Protein AF-A0A1D2VD29-F1 (afdb_monomer)

Structure (mmCIF, N/CA/C/O backbone):
data_AF-A0A1D2VD29-F1
#
_entry.id   AF-A0A1D2VD29-F1
#
loop_
_atom_site.group_PDB
_atom_site.id
_atom_site.type_symbol
_atom_site.label_atom_id
_atom_site.label_alt_id
_atom_site.label_comp_id
_atom_site.label_asym_id
_atom_site.label_entity_id
_atom_site.label_seq_id
_atom_site.pdbx_PDB_ins_code
_atom_site.Cartn_x
_atom_site.Cartn_y
_atom_site.Cartn_z
_atom_site.occupancy
_atom_site.B_iso_or_equiv
_atom_site.auth_seq_id
_atom_site.auth_comp_id
_atom_site.auth_asym_id
_atom_site.auth_atom_id
_atom_site.pdbx_PDB_model_num
ATOM 1 N N . ASN A 1 1 ? 7.924 0.563 17.068 1.00 52.16 1 ASN A N 1
ATOM 2 C CA . ASN A 1 1 ? 7.234 -0.722 17.325 1.00 52.16 1 ASN A CA 1
ATOM 3 C C . ASN A 1 1 ? 8.247 -1.782 17.715 1.00 52.16 1 ASN A C 1
ATOM 5 O O . ASN A 1 1 ? 8.873 -2.359 16.835 1.00 52.16 1 ASN A O 1
ATOM 9 N N . ARG A 1 2 ? 8.459 -1.994 19.020 1.00 64.50 2 ARG A N 1
ATOM 10 C CA . ARG A 1 2 ? 9.306 -3.093 19.507 1.00 64.50 2 ARG A CA 1
ATOM 11 C C . ARG A 1 2 ? 8.544 -4.405 19.312 1.00 64.50 2 ARG A C 1
ATOM 13 O O . ARG A 1 2 ? 7.385 -4.492 19.708 1.00 64.50 2 ARG A O 1
ATOM 20 N N . ARG A 1 3 ? 9.164 -5.383 18.648 1.00 64.69 3 ARG A N 1
ATOM 21 C CA . ARG A 1 3 ? 8.600 -6.733 18.530 1.00 64.69 3 ARG A CA 1
ATOM 22 C C . ARG A 1 3 ? 8.696 -7.411 19.905 1.00 64.69 3 ARG A C 1
ATOM 24 O O . ARG A 1 3 ? 9.732 -7.247 20.549 1.00 64.69 3 ARG A O 1
ATOM 31 N N . PRO A 1 4 ? 7.652 -8.117 20.371 1.00 67.50 4 PRO A N 1
ATOM 32 C CA . PRO A 1 4 ? 7.729 -8.855 21.627 1.00 67.50 4 PRO A CA 1
ATOM 33 C C . PRO A 1 4 ? 8.839 -9.906 21.528 1.00 67.50 4 PRO A C 1
ATOM 35 O O . PRO A 1 4 ? 8.923 -10.627 20.532 1.00 67.50 4 PRO A O 1
ATOM 38 N N . HIS A 1 5 ? 9.708 -9.951 22.537 1.00 75.19 5 HIS A N 1
ATOM 39 C CA . HIS A 1 5 ? 10.898 -10.805 22.537 1.00 75.19 5 HIS A CA 1
ATOM 40 C C . HIS A 1 5 ? 10.553 -12.263 22.880 1.00 75.19 5 HIS A C 1
ATOM 42 O O . HIS A 1 5 ? 11.232 -13.183 22.436 1.00 75.19 5 HIS A O 1
ATOM 48 N N . ASN A 1 6 ? 9.448 -12.477 23.606 1.00 87.38 6 ASN A N 1
ATOM 49 C CA . ASN A 1 6 ? 8.980 -13.787 24.049 1.00 87.38 6 ASN A CA 1
ATOM 50 C C . ASN A 1 6 ? 7.585 -14.122 23.476 1.00 87.38 6 ASN A C 1
ATOM 52 O O . ASN A 1 6 ? 6.692 -13.272 23.396 1.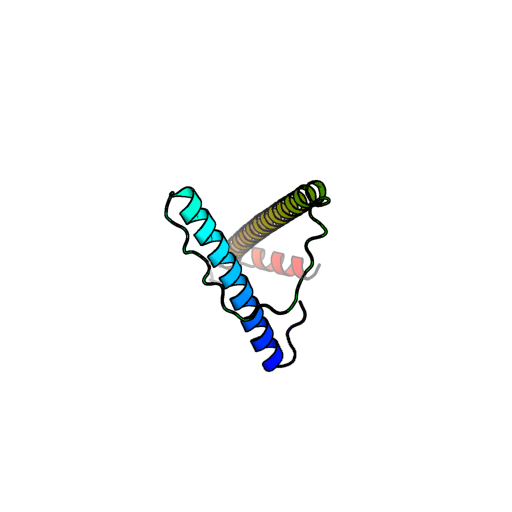00 87.38 6 ASN A O 1
ATOM 56 N N . ARG A 1 7 ? 7.369 -15.398 23.121 1.00 88.56 7 ARG A N 1
ATOM 57 C CA . ARG A 1 7 ? 6.092 -15.944 22.626 1.00 88.56 7 ARG A CA 1
ATOM 58 C C . ARG A 1 7 ? 4.937 -15.706 23.603 1.00 88.56 7 ARG A C 1
ATOM 60 O O . ARG A 1 7 ? 3.813 -15.468 23.159 1.00 88.56 7 ARG A O 1
ATOM 67 N N . TYR A 1 8 ? 5.199 -15.754 24.910 1.00 92.12 8 TYR A N 1
ATOM 68 C CA . TYR A 1 8 ? 4.186 -15.473 25.931 1.00 92.12 8 TYR A CA 1
ATOM 69 C C . TYR A 1 8 ? 3.681 -14.027 25.853 1.00 92.12 8 TYR A C 1
ATOM 71 O O . TYR A 1 8 ? 2.474 -13.788 25.836 1.00 92.12 8 TYR A O 1
ATOM 79 N N . GLU A 1 9 ? 4.589 -13.060 25.715 1.00 90.00 9 GLU A N 1
ATOM 80 C CA . GLU A 1 9 ? 4.226 -11.647 25.584 1.00 90.00 9 GLU A CA 1
ATOM 81 C C . GLU A 1 9 ? 3.459 -11.374 24.292 1.00 90.00 9 GLU A C 1
ATOM 83 O O . GLU A 1 9 ? 2.465 -10.650 24.314 1.00 90.00 9 GLU A O 1
ATOM 88 N N . ALA A 1 10 ? 3.865 -12.001 23.183 1.00 90.94 10 ALA A N 1
ATOM 89 C CA . ALA A 1 10 ? 3.154 -11.894 21.913 1.00 90.94 10 ALA A CA 1
ATOM 90 C C . ALA A 1 10 ? 1.704 -12.395 22.033 1.00 90.94 10 ALA A C 1
ATOM 92 O O . ALA A 1 10 ? 0.770 -11.698 21.630 1.00 90.94 10 ALA A O 1
ATOM 93 N N . LYS A 1 11 ? 1.498 -13.566 22.655 1.00 94.81 11 LYS A N 1
ATOM 94 C CA . LYS A 1 11 ? 0.156 -14.111 22.917 1.00 94.81 11 LYS A CA 1
ATOM 95 C C . LYS A 1 11 ? -0.643 -13.221 23.866 1.00 94.81 11 LYS A C 1
ATOM 97 O O . LYS A 1 11 ? -1.808 -12.947 23.603 1.00 94.81 11 LYS A O 1
ATOM 102 N N . ARG A 1 12 ? -0.027 -12.713 24.936 1.00 94.25 12 ARG A N 1
ATOM 103 C CA . ARG A 1 12 ? -0.675 -11.785 25.873 1.00 94.25 12 ARG A CA 1
ATOM 104 C C . ARG A 1 12 ? -1.150 -10.512 25.167 1.00 94.25 12 ARG A C 1
ATOM 106 O O . ARG A 1 12 ? -2.287 -10.097 25.379 1.00 94.25 12 ARG A O 1
ATOM 113 N N . GLN A 1 13 ? -0.323 -9.928 24.299 1.00 92.31 13 GLN A N 1
ATOM 114 C CA . GLN A 1 13 ? -0.690 -8.755 23.498 1.00 92.31 13 GLN A CA 1
ATOM 115 C C . GLN A 1 13 ? -1.836 -9.063 22.526 1.00 92.31 13 GLN A C 1
ATOM 117 O O . GLN A 1 13 ? -2.752 -8.254 22.397 1.00 92.31 13 GLN A O 1
ATOM 122 N N . GLN A 1 14 ? -1.830 -10.238 21.888 1.00 92.31 14 GLN A N 1
ATOM 123 C CA . GLN A 1 14 ? -2.932 -10.690 21.029 1.00 92.31 14 GLN A CA 1
ATOM 124 C C . GLN A 1 14 ? -4.238 -10.884 21.809 1.00 92.31 14 GLN A C 1
ATOM 126 O O . GLN A 1 14 ? -5.304 -10.475 21.357 1.00 92.31 14 GLN A O 1
ATOM 131 N N . ILE A 1 15 ? -4.172 -11.459 23.010 1.00 94.88 15 ILE A N 1
ATOM 132 C CA . ILE A 1 15 ? -5.347 -11.616 23.872 1.00 94.88 15 ILE A CA 1
ATOM 133 C C . ILE A 1 15 ? -5.896 -10.235 24.240 1.00 94.88 15 ILE A C 1
ATOM 135 O O . ILE A 1 15 ? -7.077 -9.967 24.031 1.00 94.88 15 ILE A O 1
ATOM 139 N N . GLN A 1 16 ? -5.046 -9.316 24.697 1.00 94.62 16 GLN A N 1
ATOM 140 C CA . GLN A 1 16 ? -5.462 -7.952 25.035 1.00 94.62 16 GLN A CA 1
ATOM 141 C C . GLN A 1 16 ? -6.052 -7.197 23.832 1.00 94.62 16 GLN A C 1
ATOM 143 O O . GLN A 1 16 ? -7.078 -6.522 23.969 1.00 94.62 16 GLN A O 1
ATOM 148 N N . SER A 1 17 ? -5.456 -7.325 22.643 1.00 92.81 17 SER A N 1
ATOM 149 C CA . SER A 1 17 ? -5.966 -6.690 21.423 1.00 92.81 17 SER A CA 1
ATOM 150 C C . SER A 1 17 ? -7.306 -7.288 20.980 1.00 92.81 17 SER A C 1
ATOM 152 O O . SER A 1 17 ? -8.219 -6.552 20.597 1.00 92.81 17 SER A O 1
ATOM 154 N N . SER A 1 18 ? -7.486 -8.605 21.112 1.00 95.94 18 SER A N 1
ATOM 155 C CA . SER A 1 18 ? -8.755 -9.271 20.800 1.00 95.94 18 SER A CA 1
ATOM 156 C C . SER A 1 18 ? -9.869 -8.858 21.772 1.00 95.94 18 SER A C 1
ATOM 158 O O . SER A 1 18 ? -10.974 -8.527 21.339 1.00 95.94 18 SER A O 1
ATOM 160 N N . LEU A 1 19 ? -9.572 -8.769 23.075 1.00 95.31 19 LEU A N 1
ATOM 161 C CA . LEU A 1 19 ? -10.525 -8.351 24.106 1.00 95.31 19 LEU A CA 1
ATOM 162 C C . LEU A 1 19 ? -10.959 -6.894 23.928 1.00 95.31 19 LEU A C 1
ATOM 164 O O . LEU A 1 19 ? -12.149 -6.583 24.012 1.00 95.31 19 LEU A O 1
ATOM 168 N N . THR A 1 20 ? -10.015 -6.000 23.634 1.00 95.50 20 THR A N 1
ATOM 169 C CA . THR A 1 20 ? -10.318 -4.585 23.367 1.00 95.50 20 THR A CA 1
ATOM 170 C C . THR A 1 20 ? -11.145 -4.418 22.092 1.00 95.50 20 THR A C 1
ATOM 172 O O . THR A 1 20 ? -12.137 -3.683 22.101 1.00 95.50 20 THR A O 1
ATOM 175 N N . THR A 1 21 ? -10.815 -5.154 21.025 1.00 95.00 21 THR A N 1
ATOM 176 C CA . THR A 1 21 ? -11.608 -5.192 19.784 1.00 95.00 21 THR A CA 1
ATOM 177 C C . THR A 1 21 ? -13.033 -5.675 20.050 1.00 95.00 21 THR A C 1
ATOM 179 O O . THR A 1 21 ? -13.992 -4.999 19.678 1.00 95.00 21 THR A O 1
ATOM 182 N N . LYS A 1 22 ? -13.190 -6.789 20.775 1.00 95.12 22 LYS A N 1
ATOM 183 C CA . LYS A 1 22 ? -14.495 -7.351 21.149 1.00 95.12 22 LYS A CA 1
ATOM 184 C C . LYS A 1 22 ? -15.332 -6.361 21.962 1.00 95.12 22 LYS A C 1
ATOM 186 O O . LYS A 1 22 ? -16.513 -6.175 21.678 1.00 95.12 22 LYS A O 1
ATOM 191 N N . ALA A 1 23 ? -14.729 -5.679 22.937 1.00 94.62 23 ALA A N 1
ATOM 192 C CA . ALA A 1 23 ? -15.413 -4.664 23.738 1.00 94.62 23 ALA A CA 1
ATOM 193 C C . ALA A 1 23 ? -15.869 -3.462 22.890 1.00 94.62 23 ALA A C 1
ATOM 195 O O . ALA A 1 23 ? -16.980 -2.954 23.070 1.00 94.62 23 ALA A O 1
ATOM 196 N N . ARG A 1 24 ? -15.039 -3.026 21.934 1.00 93.19 24 ARG A N 1
ATOM 197 C CA . ARG A 1 24 ? -15.381 -1.945 21.001 1.00 93.19 24 ARG A CA 1
ATOM 198 C C . ARG A 1 24 ? -16.545 -2.331 20.091 1.00 93.19 24 ARG A C 1
ATOM 200 O O . ARG A 1 24 ? -17.481 -1.541 19.976 1.00 93.19 24 ARG A O 1
ATOM 207 N N . LEU A 1 25 ? -16.511 -3.531 19.509 1.00 94.88 25 LEU A N 1
ATOM 208 C CA . LEU A 1 25 ? -17.594 -4.058 18.674 1.00 94.88 25 LEU A CA 1
ATOM 209 C C . LEU A 1 25 ? -18.898 -4.169 19.463 1.00 94.88 25 LEU A C 1
ATOM 211 O O . LEU A 1 25 ? -19.923 -3.668 19.016 1.00 94.88 25 LEU A O 1
ATOM 215 N N . LYS A 1 26 ? -18.847 -4.706 20.688 1.00 90.75 26 LYS A N 1
ATOM 216 C CA . LYS A 1 26 ? -20.013 -4.782 21.581 1.00 90.75 26 LYS A CA 1
ATOM 217 C C . LYS A 1 26 ? -20.640 -3.404 21.822 1.00 90.75 26 LYS A C 1
ATOM 219 O O . LYS A 1 26 ? -21.855 -3.256 21.762 1.00 90.75 26 LYS A O 1
ATOM 224 N N . LYS A 1 27 ? -19.818 -2.373 22.049 1.00 91.06 27 LYS A N 1
ATOM 225 C CA . LYS A 1 27 ? -20.297 -0.992 22.219 1.00 91.06 27 LYS A CA 1
ATOM 226 C C . LYS A 1 27 ? -20.918 -0.424 20.941 1.00 91.06 27 LYS A C 1
ATOM 228 O O . LYS A 1 27 ? -21.891 0.314 21.029 1.00 91.06 27 LYS A O 1
ATOM 233 N N . GLN A 1 28 ? -20.337 -0.704 19.776 1.00 91.94 28 GLN A N 1
ATOM 234 C CA . GLN A 1 28 ? -20.893 -0.262 18.493 1.00 91.94 28 GLN A CA 1
ATOM 235 C C . GLN A 1 28 ? -22.228 -0.945 18.202 1.00 91.94 28 GLN A C 1
ATOM 237 O O . GLN A 1 28 ? -23.171 -0.262 17.825 1.00 91.94 28 GLN A O 1
ATOM 242 N N . TYR A 1 29 ? -22.318 -2.248 18.460 1.00 92.00 29 TYR A N 1
ATOM 243 C CA . TYR A 1 29 ? -23.537 -3.031 18.306 1.00 92.00 29 TYR A CA 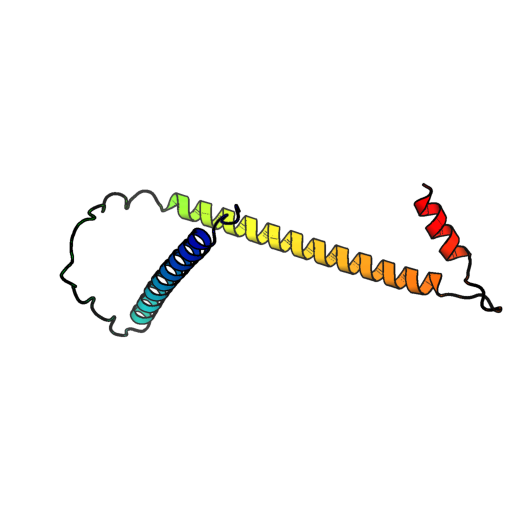1
ATOM 244 C C . TYR A 1 29 ? -24.686 -2.483 19.161 1.00 92.00 29 TYR A C 1
ATOM 246 O O . TYR A 1 29 ? -25.757 -2.208 18.638 1.00 92.00 29 TYR A O 1
ATOM 254 N N . PHE A 1 30 ? -24.448 -2.205 20.447 1.00 90.56 30 PHE A N 1
ATOM 255 C CA . PHE A 1 30 ? -25.489 -1.625 21.304 1.00 90.56 30 PHE A CA 1
ATOM 256 C C . PHE A 1 30 ? -25.958 -0.242 20.845 1.00 90.56 30 PHE A C 1
ATOM 258 O O . PHE A 1 30 ? -27.147 0.038 20.898 1.00 90.56 30 PHE A O 1
ATOM 265 N N . LYS A 1 31 ? -25.062 0.593 20.309 1.00 89.38 31 LYS A N 1
ATOM 266 C CA . LYS A 1 31 ? -25.461 1.876 19.711 1.00 89.38 31 LYS A CA 1
ATOM 267 C C . LYS A 1 31 ? -26.320 1.717 18.459 1.00 89.38 31 LYS A C 1
ATOM 269 O O . LYS A 1 31 ? -27.102 2.611 18.165 1.00 89.38 31 LYS A O 1
ATOM 274 N N . LEU A 1 32 ? -26.107 0.659 17.675 1.00 87.56 32 LEU A N 1
ATOM 275 C CA . LEU A 1 32 ? -26.941 0.372 16.507 1.00 87.56 32 LEU A CA 1
ATOM 276 C C . LEU A 1 32 ? -28.326 -0.101 16.948 1.00 87.56 32 LEU A C 1
ATOM 278 O O . LEU A 1 32 ? -29.306 0.460 16.482 1.00 87.56 32 LEU A O 1
ATOM 282 N N . LEU A 1 33 ? -28.401 -1.003 17.932 1.00 88.75 33 LEU A N 1
ATOM 283 C CA . LEU A 1 33 ? -29.677 -1.428 18.518 1.00 88.75 33 LEU A CA 1
ATOM 284 C C . LEU A 1 33 ? -30.491 -0.249 19.074 1.00 88.75 33 LEU A C 1
ATOM 286 O O . LEU A 1 33 ? -31.680 -0.151 18.795 1.00 88.75 33 LEU A O 1
ATOM 290 N N . GLU A 1 34 ? -29.847 0.677 19.797 1.00 83.50 34 GLU A N 1
ATOM 291 C CA . GLU A 1 34 ? -30.492 1.906 20.292 1.00 83.50 34 GLU A CA 1
ATOM 292 C C . GLU A 1 34 ? -31.049 2.772 19.150 1.00 83.50 34 GLU A C 1
ATOM 294 O O . GLU A 1 34 ? -32.123 3.351 19.285 1.00 83.50 34 GLU A O 1
ATOM 299 N N . LYS A 1 35 ? -30.335 2.861 18.019 1.00 87.75 35 LYS A N 1
ATOM 300 C CA . LYS A 1 35 ? -30.779 3.623 16.840 1.00 87.75 35 LYS A CA 1
ATOM 301 C C . LYS A 1 35 ? -31.927 2.952 16.093 1.00 87.75 35 LYS A C 1
ATOM 303 O O . LYS A 1 35 ? -32.770 3.650 15.547 1.00 87.75 35 LYS A O 1
ATOM 308 N N . GLU A 1 36 ? -31.936 1.627 16.053 1.00 89.19 36 GLU A N 1
ATOM 309 C CA . GLU A 1 36 ? -32.973 0.818 15.404 1.00 89.19 36 GLU A CA 1
ATOM 310 C C . GLU A 1 36 ? -34.223 0.658 16.289 1.00 89.19 36 GLU A C 1
ATOM 312 O O . GLU A 1 36 ? -35.195 0.033 15.876 1.00 89.19 36 GLU A O 1
ATOM 317 N N . GLY A 1 37 ? -34.218 1.223 17.505 1.00 80.62 37 GLY A N 1
ATOM 318 C CA . GLY A 1 37 ? -35.333 1.135 18.452 1.00 80.62 37 GLY A CA 1
ATOM 319 C C . GLY A 1 37 ? -35.510 -0.258 19.065 1.00 80.62 37 GLY A C 1
ATOM 320 O O . GLY A 1 37 ? -36.534 -0.538 19.685 1.00 80.62 37 GLY A O 1
ATOM 321 N N . LEU A 1 38 ? -34.523 -1.141 18.904 1.00 78.12 38 LEU A N 1
ATOM 322 C CA . LEU A 1 38 ? -34.557 -2.507 19.411 1.00 78.12 38 LEU A CA 1
ATOM 323 C C . LEU A 1 38 ? -34.112 -2.552 20.878 1.00 78.12 38 LEU A C 1
ATOM 325 O O . LEU A 1 38 ? -33.207 -1.833 21.309 1.00 78.12 38 LEU A O 1
ATOM 329 N N . LYS A 1 39 ? -34.737 -3.435 21.667 1.00 75.56 39 LYS A N 1
ATOM 330 C CA . LYS A 1 39 ? -34.461 -3.558 23.105 1.00 75.56 39 LYS A CA 1
ATOM 331 C C . LYS A 1 39 ? -33.009 -3.995 23.343 1.00 75.56 39 LYS A C 1
ATOM 333 O O . LYS A 1 39 ? -32.610 -5.098 22.972 1.00 75.56 39 LYS A O 1
ATOM 338 N N . VAL A 1 40 ? -32.222 -3.145 24.006 1.00 76.00 40 VAL A N 1
ATOM 339 C CA . VAL A 1 40 ? -30.855 -3.482 24.430 1.00 76.00 40 VAL A CA 1
ATOM 340 C C . VAL A 1 40 ? -30.921 -4.554 25.527 1.00 76.00 40 VAL A C 1
ATOM 342 O O . VAL A 1 40 ? -31.648 -4.364 26.504 1.00 76.00 40 VAL A O 1
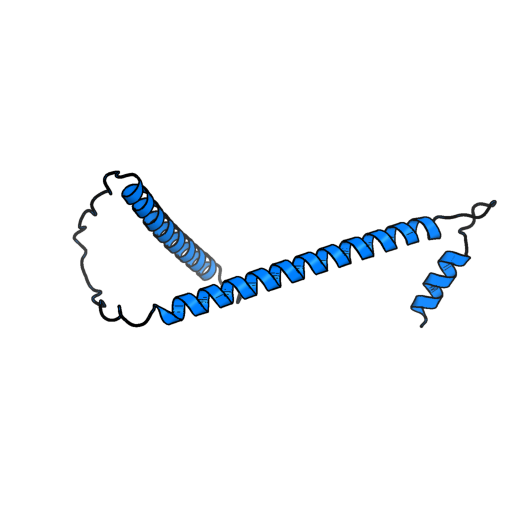ATOM 345 N N . PRO A 1 41 ? -30.163 -5.662 25.420 1.00 73.31 41 PRO A N 1
ATOM 346 C CA . PRO A 1 41 ? -30.117 -6.676 26.468 1.00 73.31 41 PRO A CA 1
ATOM 347 C C . PRO A 1 41 ? -29.663 -6.070 27.801 1.00 73.31 41 PRO A C 1
ATOM 349 O O . PRO A 1 41 ? -28.568 -5.504 27.898 1.00 73.31 41 PRO A O 1
ATOM 352 N N . GLU A 1 42 ? -30.498 -6.196 28.831 1.00 71.88 42 GLU A N 1
ATOM 353 C CA . GLU A 1 42 ? -30.183 -5.713 30.173 1.00 71.88 42 GLU A CA 1
ATOM 354 C C . GLU A 1 42 ? -28.960 -6.450 30.729 1.00 71.88 42 GLU A C 1
ATOM 356 O O . GLU A 1 42 ? -28.806 -7.670 30.603 1.00 71.88 42 GLU A O 1
ATOM 361 N N . ARG A 1 43 ? -28.040 -5.692 31.333 1.00 70.69 43 ARG A N 1
ATOM 362 C CA . ARG A 1 43 ? -26.865 -6.273 31.983 1.00 70.69 43 ARG A CA 1
ATOM 363 C C . ARG A 1 43 ? -27.340 -7.072 33.193 1.00 70.69 43 ARG A C 1
ATOM 365 O O . ARG A 1 43 ? -27.779 -6.474 34.172 1.00 70.69 43 ARG A O 1
ATOM 372 N N . LYS A 1 44 ? -27.191 -8.398 33.151 1.00 68.38 44 LYS A N 1
ATOM 373 C CA . LYS A 1 44 ? -27.275 -9.224 34.358 1.00 68.38 44 LYS A CA 1
ATOM 374 C C . LYS A 1 44 ? -26.219 -8.704 35.337 1.00 68.38 44 LYS A C 1
ATOM 376 O O . LYS A 1 44 ? -25.043 -8.589 34.984 1.00 68.38 44 LYS A O 1
ATOM 381 N N . LYS A 1 45 ? -26.663 -8.252 36.510 1.00 57.50 45 LYS A N 1
ATOM 382 C CA . LYS A 1 45 ? -25.781 -7.793 37.585 1.00 57.50 45 LYS A CA 1
ATOM 383 C C . LYS A 1 45 ? -25.141 -9.034 38.198 1.00 57.50 45 LYS A C 1
ATOM 385 O O . LYS A 1 45 ? -25.669 -9.590 39.152 1.00 57.50 45 LYS A O 1
ATOM 390 N N . ASP A 1 46 ? -24.043 -9.494 37.615 1.00 54.19 46 ASP A N 1
ATOM 391 C CA . ASP A 1 46 ? -23.264 -10.565 38.224 1.00 54.19 46 ASP A CA 1
ATOM 392 C C . ASP A 1 46 ? -22.617 -10.032 39.515 1.00 54.19 46 ASP A C 1
ATOM 394 O O . ASP A 1 46 ? -22.047 -8.940 39.546 1.00 54.19 46 ASP A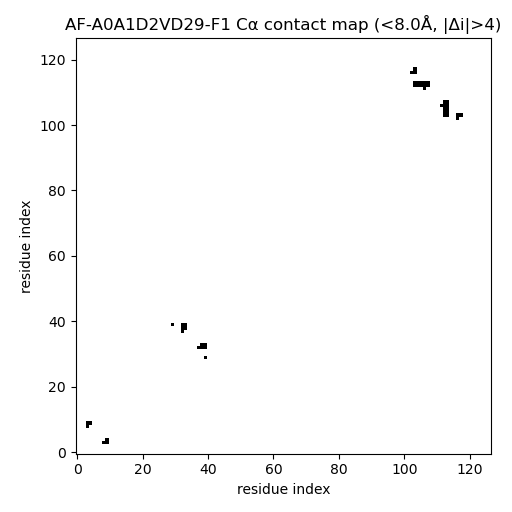 O 1
ATOM 398 N N . VAL A 1 47 ? -22.748 -10.809 40.589 1.00 52.97 47 VAL A N 1
ATOM 399 C CA . VAL A 1 47 ? -22.535 -10.464 42.011 1.00 52.97 47 VAL A CA 1
ATOM 400 C C . VAL A 1 47 ? -21.065 -10.168 42.381 1.00 52.97 47 VAL A C 1
ATOM 402 O O . VAL A 1 47 ? -20.746 -9.872 43.526 1.00 52.97 47 VAL A O 1
ATOM 405 N N . PHE A 1 48 ? -20.141 -10.135 41.421 1.00 49.44 48 PHE A N 1
ATOM 406 C CA . PHE A 1 48 ? -18.730 -9.816 41.668 1.00 49.44 48 PHE A CA 1
ATOM 407 C C . PHE A 1 48 ? -18.438 -8.322 41.475 1.00 49.44 48 PHE A C 1
ATOM 409 O O . PHE A 1 48 ? -17.661 -7.909 40.615 1.00 49.44 48 PHE A O 1
ATOM 416 N N . SER A 1 49 ? -19.073 -7.494 42.303 1.00 50.25 49 SER A N 1
ATOM 417 C CA . SER A 1 49 ? -18.696 -6.093 42.480 1.00 50.25 49 SER A CA 1
ATOM 418 C C . SER A 1 49 ? -17.623 -5.999 43.558 1.00 50.25 49 SER A C 1
ATOM 420 O O . SER A 1 49 ? -17.946 -5.878 44.732 1.00 50.25 49 SER A O 1
ATOM 422 N N . ASN A 1 50 ? -16.352 -5.987 43.161 1.00 45.00 50 ASN A N 1
ATOM 423 C CA . ASN A 1 50 ? -15.320 -5.366 43.983 1.00 45.00 50 ASN A CA 1
ATOM 424 C C . ASN A 1 50 ? -14.420 -4.466 43.129 1.00 45.00 50 ASN A C 1
ATOM 426 O O . ASN A 1 50 ? -13.678 -4.915 42.260 1.00 45.00 50 ASN A O 1
ATOM 430 N N . ASN A 1 51 ? -14.512 -3.174 43.449 1.00 50.38 51 ASN A N 1
ATOM 431 C CA . ASN A 1 51 ? -13.519 -2.122 43.255 1.00 50.38 51 ASN A CA 1
ATOM 432 C C . ASN A 1 51 ? -13.115 -1.735 41.824 1.00 50.38 51 ASN A C 1
ATOM 434 O O . ASN A 1 51 ? -12.082 -2.152 41.305 1.00 50.38 51 ASN A O 1
ATOM 438 N N . LYS A 1 52 ? -13.819 -0.730 41.284 1.00 47.19 52 LYS A N 1
ATOM 439 C CA . LYS A 1 52 ? -13.150 0.534 40.918 1.00 47.19 52 LYS A CA 1
ATOM 440 C C . LYS A 1 52 ? -14.152 1.679 40.780 1.00 47.19 52 LYS A C 1
ATOM 442 O O . LYS A 1 52 ? -14.745 1.901 39.726 1.00 47.19 52 LYS A O 1
ATOM 447 N N . SER A 1 53 ? -14.307 2.430 41.866 1.00 51.91 53 SER A N 1
ATOM 448 C CA . SER A 1 53 ? -14.607 3.853 41.778 1.00 51.91 53 SER A CA 1
ATOM 449 C C . SER A 1 53 ? -13.483 4.528 40.984 1.00 51.91 53 SER A C 1
ATOM 451 O O . SER A 1 53 ? -12.312 4.226 41.188 1.00 51.91 53 SER A O 1
ATOM 453 N N . LEU A 1 54 ? -13.859 5.366 40.018 1.00 46.16 54 LEU A N 1
ATOM 454 C CA . LEU A 1 54 ? -13.112 6.524 39.499 1.00 46.16 54 LEU A CA 1
ATOM 455 C C . LEU A 1 54 ? -13.989 7.177 38.417 1.00 46.16 54 LEU A C 1
ATOM 457 O O . LEU A 1 54 ? -13.682 7.196 37.227 1.00 46.16 54 LEU A O 1
ATOM 461 N N . ASN A 1 55 ? -15.144 7.680 38.855 1.00 46.91 55 ASN A N 1
ATOM 462 C CA . ASN A 1 55 ? -15.880 8.719 38.144 1.00 46.91 55 ASN A CA 1
ATOM 463 C C . ASN A 1 55 ? -15.441 10.067 38.730 1.00 46.91 55 ASN A C 1
ATOM 465 O O . ASN A 1 55 ? -16.117 10.630 39.581 1.00 46.91 55 ASN A O 1
ATOM 469 N N . SER A 1 56 ? -14.303 10.582 38.279 1.00 45.62 56 SER A N 1
ATOM 470 C CA . SER A 1 56 ? -13.946 11.995 38.430 1.00 45.62 56 SER A CA 1
ATOM 471 C C . SER A 1 56 ? -13.041 12.387 37.263 1.00 45.62 56 SER A C 1
ATOM 473 O O . SER A 1 56 ? -11.872 12.029 37.192 1.00 45.62 56 SER A O 1
ATOM 475 N N . GLY A 1 57 ? -13.614 13.058 36.262 1.00 43.09 57 GLY A N 1
ATOM 476 C CA . GLY A 1 57 ? -12.852 13.500 35.089 1.00 43.09 57 GLY A CA 1
ATOM 477 C C . GLY A 1 57 ? -13.667 13.617 33.808 1.00 43.09 57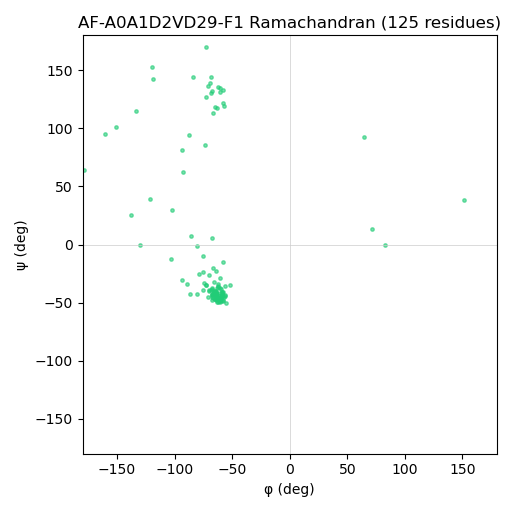 GLY A C 1
ATOM 478 O O . GLY A 1 57 ? -13.191 13.254 32.735 1.00 43.09 57 GLY A O 1
ATOM 479 N N . LYS A 1 58 ? -14.914 14.090 33.892 1.00 49.69 58 LYS A N 1
ATOM 480 C CA . LYS A 1 58 ? -15.787 14.286 32.728 1.00 49.69 58 LYS A CA 1
ATOM 481 C C . LYS A 1 58 ? -15.888 15.744 32.273 1.00 49.69 58 LYS A C 1
ATOM 483 O O . LYS A 1 58 ? -16.890 16.084 31.675 1.00 49.69 58 LYS A O 1
ATOM 488 N N . GLU A 1 59 ? -14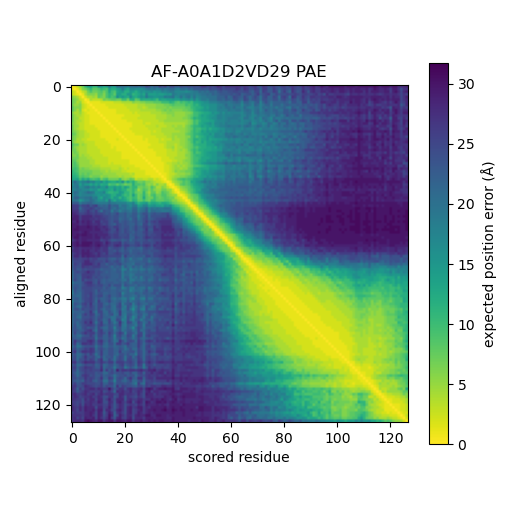.869 16.589 32.455 1.00 50.03 59 GLU A N 1
ATOM 489 C CA . GLU A 1 59 ? -14.986 17.997 32.006 1.00 50.03 59 GLU A CA 1
ATOM 490 C C . GLU A 1 59 ? -13.842 18.577 31.155 1.00 50.03 59 GLU A C 1
ATOM 492 O O . GLU A 1 59 ? -13.972 19.689 30.663 1.00 50.03 59 GLU A O 1
ATOM 497 N N . LYS A 1 60 ? -12.769 17.840 30.825 1.00 47.47 60 LYS A N 1
ATOM 498 C CA . LYS A 1 60 ? -11.631 18.420 30.061 1.00 47.47 60 LYS A CA 1
ATOM 499 C C . LYS A 1 60 ? -11.285 17.741 28.724 1.00 47.47 60 LYS A C 1
ATOM 501 O O . LYS A 1 60 ? -10.113 17.574 28.409 1.00 47.47 60 LYS A O 1
ATOM 506 N N . THR A 1 61 ? -12.260 17.309 27.910 1.00 48.75 61 THR A N 1
ATOM 507 C CA . THR A 1 61 ? -11.952 16.564 26.653 1.00 48.75 61 THR A CA 1
ATOM 508 C C . THR A 1 61 ? -12.762 16.944 25.406 1.00 48.75 61 THR A C 1
ATOM 510 O O . THR A 1 61 ? -12.916 16.121 24.501 1.00 48.75 61 THR A O 1
ATOM 513 N N . LYS A 1 62 ? -13.288 18.172 25.304 1.00 51.81 62 LYS A N 1
ATOM 514 C CA . LYS A 1 62 ? -13.845 18.662 24.024 1.00 51.81 62 LYS A CA 1
ATOM 515 C C . LYS A 1 62 ? -12.765 19.290 23.125 1.00 51.81 62 LYS A C 1
ATOM 517 O O . LYS A 1 62 ? -12.688 18.923 21.960 1.00 51.81 62 LYS A O 1
ATOM 522 N N . GLY A 1 63 ? -11.851 20.100 23.671 1.00 46.53 63 GLY A N 1
ATOM 523 C CA . GLY A 1 63 ? -10.772 20.734 22.889 1.00 46.53 63 GLY A CA 1
ATOM 524 C C . GLY A 1 63 ? -9.712 19.764 22.339 1.00 46.53 63 GLY A C 1
ATOM 525 O O . GLY A 1 63 ? -9.280 19.885 21.197 1.00 46.53 63 GLY A O 1
ATOM 526 N N . THR A 1 64 ? -9.343 18.727 23.097 1.00 51.34 64 THR A N 1
ATOM 527 C CA . THR A 1 64 ? -8.309 17.757 22.683 1.00 51.34 64 THR A CA 1
ATOM 528 C C . THR A 1 64 ? -8.780 16.760 21.622 1.00 51.34 64 THR A C 1
ATOM 530 O O . THR A 1 64 ? -7.955 16.234 20.874 1.00 51.34 64 THR A O 1
ATOM 533 N N . LYS A 1 65 ? -10.092 16.506 21.508 1.00 55.25 65 LYS A N 1
ATOM 534 C CA . LYS A 1 65 ? -10.653 15.623 20.470 1.00 55.25 65 LYS A CA 1
ATOM 535 C C . LYS A 1 65 ? -10.557 16.235 19.076 1.00 55.25 65 LYS A C 1
ATOM 537 O O . LYS A 1 65 ? -10.226 15.511 18.141 1.00 55.25 65 LYS A O 1
ATOM 542 N N . ASN A 1 66 ? -10.782 17.541 18.953 1.00 57.19 66 ASN A N 1
ATOM 543 C CA . ASN A 1 66 ? -10.703 18.241 17.670 1.00 57.19 66 ASN A CA 1
ATOM 544 C C . ASN A 1 66 ? -9.254 18.271 17.160 1.00 57.19 66 ASN A C 1
ATOM 546 O O . ASN A 1 66 ? -8.988 17.853 16.038 1.00 57.19 66 ASN A O 1
ATOM 550 N N . MET A 1 67 ? -8.299 18.589 18.041 1.00 58.62 67 MET A N 1
ATOM 551 C CA . MET A 1 67 ? -6.866 18.580 17.717 1.00 58.62 67 MET A CA 1
ATOM 552 C C . MET A 1 67 ? -6.340 17.184 17.328 1.00 58.62 67 MET A C 1
ATOM 554 O O . MET A 1 67 ? -5.441 17.049 16.500 1.00 58.62 67 MET A O 1
ATOM 558 N N . GLN A 1 68 ? -6.878 16.113 17.925 1.00 61.69 68 GLN A N 1
ATOM 559 C CA . GLN A 1 68 ? -6.517 14.739 17.554 1.00 61.69 68 GLN A CA 1
ATOM 560 C C . GLN A 1 68 ? -7.125 14.307 16.215 1.00 61.69 68 GLN A C 1
ATOM 562 O O . GLN A 1 68 ? -6.494 13.531 15.499 1.00 61.69 68 GLN A O 1
ATOM 567 N N . GLN A 1 69 ? -8.323 14.786 15.870 1.00 67.25 69 GLN A N 1
ATOM 568 C CA . GLN A 1 69 ? -8.941 14.518 14.570 1.00 67.25 69 GLN A CA 1
ATOM 569 C C . GLN A 1 69 ? -8.211 15.239 13.437 1.00 67.25 69 GLN A C 1
ATOM 571 O O . GLN A 1 69 ? -7.976 14.636 12.393 1.00 67.25 69 GLN A O 1
ATOM 576 N N . GLU A 1 70 ? -7.790 16.481 13.657 1.00 68.19 70 GLU A N 1
ATOM 577 C CA . GLU A 1 70 ? -7.035 17.267 12.680 1.00 68.19 70 GLU A CA 1
ATOM 578 C C . GLU A 1 70 ? -5.668 16.633 12.381 1.00 68.19 70 GLU A C 1
ATOM 580 O O . GLU A 1 70 ? -5.365 16.327 11.231 1.00 68.19 70 GLU A O 1
ATOM 585 N N . LYS A 1 71 ? -4.923 16.235 13.423 1.00 72.38 71 LYS A N 1
ATOM 586 C CA . LYS A 1 71 ? -3.666 15.477 13.269 1.00 72.38 71 LYS A CA 1
ATOM 587 C C . LYS A 1 71 ? -3.842 14.127 12.567 1.00 72.38 71 LYS A C 1
ATOM 589 O O . LYS A 1 71 ? -2.897 13.615 11.969 1.00 72.38 71 LYS A O 1
ATOM 594 N N . GLN A 1 72 ? -5.009 13.491 12.686 1.00 73.94 72 GLN A N 1
ATOM 595 C CA . GLN A 1 72 ? -5.297 12.249 11.962 1.00 73.94 72 GLN A CA 1
ATOM 596 C C . GLN A 1 72 ? -5.596 12.508 10.485 1.00 73.94 72 GLN A C 1
ATOM 598 O O . GLN A 1 72 ? -5.133 11.734 9.649 1.00 73.94 72 GLN A O 1
ATOM 603 N N . ARG A 1 73 ? -6.324 13.585 10.165 1.00 76.25 73 ARG A N 1
ATOM 604 C CA . ARG A 1 73 ? -6.593 13.999 8.781 1.00 76.25 73 ARG A CA 1
ATOM 605 C C . ARG A 1 73 ? -5.308 14.387 8.060 1.00 76.25 73 ARG A C 1
ATOM 607 O O . ARG A 1 73 ? -5.030 13.825 7.009 1.00 76.25 73 ARG A O 1
ATOM 614 N N . GLU A 1 74 ? -4.475 15.211 8.687 1.00 82.12 74 GLU A N 1
ATOM 615 C CA . GLU A 1 74 ? -3.189 15.637 8.127 1.00 82.12 74 GLU A CA 1
ATOM 616 C C . GLU A 1 74 ? -2.269 14.437 7.834 1.00 82.12 74 GLU A C 1
ATOM 618 O O . GLU A 1 74 ? -1.707 14.307 6.747 1.00 82.12 74 GLU A O 1
ATOM 623 N N . LYS A 1 75 ? -2.181 13.473 8.763 1.00 83.81 75 LYS A N 1
ATOM 624 C CA . LYS A 1 75 ? -1.419 12.232 8.541 1.00 83.81 75 LYS A CA 1
ATOM 625 C C . LYS A 1 75 ? -1.977 11.387 7.400 1.00 83.81 75 LYS A C 1
ATOM 627 O O . LYS A 1 75 ? -1.202 10.753 6.684 1.00 83.81 75 LYS A O 1
ATOM 632 N N . LEU A 1 76 ? -3.299 11.328 7.254 1.00 84.00 76 LEU A N 1
ATOM 633 C CA . LEU A 1 76 ? -3.943 10.578 6.179 1.00 84.00 76 LEU A CA 1
ATOM 634 C C . LEU A 1 76 ? -3.661 11.228 4.819 1.00 84.00 76 LEU A C 1
ATOM 636 O O . LEU A 1 76 ? -3.330 10.526 3.866 1.00 84.00 76 LEU A O 1
ATOM 640 N N . GLU A 1 77 ? -3.743 12.555 4.740 1.00 87.62 77 GLU A N 1
ATOM 641 C CA . GLU A 1 77 ? -3.443 13.327 3.532 1.00 87.62 77 GLU A CA 1
ATOM 642 C C . GLU A 1 77 ? -1.975 13.190 3.128 1.00 87.62 77 GLU A C 1
ATOM 644 O O . GLU A 1 77 ? -1.686 12.853 1.980 1.00 87.62 77 GLU A O 1
ATOM 649 N N . GLN A 1 78 ? -1.044 13.317 4.079 1.00 88.94 78 GLN A N 1
ATOM 650 C CA . GLN A 1 78 ? 0.382 13.087 3.828 1.00 88.94 78 GLN A CA 1
ATOM 651 C C . GLN A 1 78 ? 0.647 11.665 3.313 1.00 88.94 78 GLN A C 1
ATOM 653 O O . GLN A 1 78 ? 1.402 11.479 2.357 1.00 88.94 78 GLN A O 1
ATOM 658 N N . GLN A 1 79 ? 0.004 10.646 3.895 1.00 88.19 79 GLN A N 1
ATOM 659 C CA . GLN A 1 79 ? 0.139 9.269 3.412 1.00 88.19 79 GLN A CA 1
ATOM 660 C C . GLN A 1 79 ? -0.417 9.091 1.998 1.00 88.19 79 GLN A C 1
ATOM 662 O O . GLN A 1 79 ? 0.219 8.427 1.178 1.00 88.19 79 GLN A O 1
ATOM 667 N N . GLN A 1 80 ? -1.574 9.681 1.691 1.00 89.62 80 GLN A N 1
ATOM 668 C CA . GLN A 1 80 ? -2.141 9.628 0.344 1.00 89.62 80 GLN A CA 1
ATOM 669 C C . GLN A 1 80 ? -1.234 10.320 -0.674 1.00 89.62 80 GLN A C 1
ATOM 671 O O . GLN A 1 80 ? -0.999 9.769 -1.751 1.00 89.62 80 GLN A O 1
ATOM 676 N N . GLN A 1 81 ? -0.677 11.480 -0.328 1.00 91.06 81 GLN A N 1
ATOM 677 C CA . GLN A 1 81 ? 0.224 12.219 -1.205 1.00 91.06 81 GLN A CA 1
ATOM 678 C C . GLN A 1 81 ? 1.502 11.422 -1.492 1.00 91.06 81 GLN A C 1
ATOM 680 O O . GLN A 1 81 ? 1.855 11.220 -2.654 1.00 91.06 81 GLN A O 1
ATOM 685 N N . GLN A 1 82 ? 2.126 10.851 -0.458 1.00 91.88 82 GLN A N 1
ATOM 686 C CA . GLN A 1 82 ? 3.294 9.980 -0.620 1.00 91.88 82 GLN A CA 1
ATOM 687 C C . GLN A 1 82 ? 2.988 8.738 -1.466 1.00 91.88 82 GLN A C 1
ATOM 689 O O . GLN A 1 82 ? 3.834 8.280 -2.237 1.00 91.88 82 GLN A O 1
ATOM 694 N N . GLN A 1 83 ? 1.792 8.156 -1.337 1.00 91.19 83 GLN A N 1
ATOM 695 C CA . GLN A 1 83 ? 1.390 7.019 -2.166 1.00 91.19 83 GLN A CA 1
ATOM 696 C C . GLN A 1 83 ? 1.213 7.416 -3.634 1.00 91.19 83 GLN A C 1
ATOM 698 O O . GLN A 1 83 ? 1.698 6.695 -4.509 1.00 91.19 83 GLN A O 1
ATOM 703 N N . LYS A 1 84 ? 0.570 8.557 -3.911 1.00 93.56 84 LYS A N 1
ATOM 704 C CA . LYS A 1 84 ? 0.414 9.090 -5.273 1.00 93.56 84 LYS A CA 1
ATOM 705 C C . LYS A 1 84 ? 1.770 9.363 -5.915 1.00 93.56 84 LYS A C 1
ATOM 707 O O . LYS A 1 84 ? 2.013 8.917 -7.035 1.00 93.56 84 LYS A O 1
ATOM 712 N N . GLU A 1 85 ? 2.676 10.005 -5.186 1.00 94.25 85 GLU A N 1
ATOM 713 C CA . GLU A 1 85 ? 4.019 10.307 -5.674 1.00 94.25 85 GLU A CA 1
ATOM 714 C C . GLU A 1 85 ? 4.814 9.027 -5.973 1.00 94.25 85 GLU A C 1
ATOM 716 O O . GLU A 1 85 ? 5.355 8.865 -7.068 1.00 94.25 85 GLU A O 1
ATOM 721 N N . LYS A 1 86 ? 4.795 8.044 -5.061 1.00 93.56 86 LYS A N 1
ATOM 722 C CA . LYS A 1 86 ? 5.421 6.732 -5.293 1.00 93.56 86 LYS A CA 1
ATOM 723 C C . LYS A 1 86 ? 4.837 6.025 -6.512 1.00 93.56 86 LYS A C 1
ATOM 725 O O . LYS A 1 86 ? 5.583 5.417 -7.279 1.00 93.56 86 LYS A O 1
ATOM 730 N N . GLN A 1 87 ? 3.521 6.074 -6.713 1.00 93.75 87 GLN A N 1
ATOM 731 C CA . GLN A 1 87 ? 2.902 5.493 -7.905 1.00 93.75 87 GLN A CA 1
ATOM 732 C C . GLN A 1 87 ? 3.353 6.206 -9.181 1.00 93.75 87 GLN A C 1
ATOM 734 O O . GLN A 1 87 ? 3.686 5.530 -10.156 1.00 93.75 87 GLN A O 1
ATOM 739 N N . HIS A 1 88 ? 3.413 7.538 -9.171 1.00 94.88 88 HIS A N 1
ATOM 740 C CA . HIS A 1 88 ? 3.884 8.327 -10.304 1.00 94.88 88 HIS A CA 1
ATOM 741 C C . HIS A 1 88 ? 5.341 7.993 -10.653 1.00 94.88 88 HIS A C 1
ATOM 743 O O . HIS A 1 88 ? 5.637 7.630 -11.791 1.00 94.88 88 HIS A O 1
ATOM 749 N N . GLN A 1 89 ? 6.234 7.983 -9.659 1.00 94.62 89 GLN A N 1
ATOM 750 C CA . GLN A 1 89 ? 7.637 7.603 -9.843 1.00 94.62 89 GLN A CA 1
ATOM 751 C C . GLN A 1 89 ? 7.781 6.171 -10.385 1.00 94.62 89 GLN A C 1
ATOM 753 O O . GLN A 1 89 ? 8.592 5.922 -11.278 1.00 94.62 89 GLN A O 1
ATOM 758 N N . ARG A 1 90 ? 6.979 5.213 -9.894 1.00 93.44 90 ARG A N 1
ATOM 759 C CA . ARG A 1 90 ? 6.983 3.831 -10.409 1.00 93.44 90 ARG A CA 1
ATOM 760 C C . ARG A 1 90 ? 6.527 3.760 -11.865 1.00 93.44 90 ARG A C 1
ATOM 762 O O . ARG A 1 90 ? 7.145 3.029 -12.637 1.00 93.44 90 ARG A O 1
ATOM 769 N N . LYS A 1 91 ? 5.487 4.510 -12.244 1.00 95.06 91 LYS A N 1
ATOM 770 C CA . LYS A 1 91 ? 5.004 4.587 -13.632 1.00 95.06 91 LYS A CA 1
ATOM 771 C C . LYS A 1 91 ? 6.062 5.192 -14.555 1.00 95.06 91 LYS A C 1
ATOM 773 O O . LYS A 1 91 ? 6.403 4.560 -15.551 1.00 95.06 91 LYS A O 1
ATOM 778 N N . ALA A 1 92 ? 6.647 6.327 -14.173 1.00 94.44 92 ALA A N 1
ATOM 779 C CA . ALA A 1 92 ? 7.708 6.979 -14.938 1.00 94.44 92 ALA A CA 1
ATOM 780 C C . ALA A 1 92 ? 8.917 6.046 -15.142 1.00 94.44 92 ALA A C 1
ATOM 782 O O . ALA A 1 92 ? 9.354 5.829 -16.270 1.00 94.44 92 ALA A O 1
ATOM 783 N N . ARG A 1 93 ? 9.398 5.391 -14.074 1.00 93.88 93 ARG A N 1
ATOM 784 C CA . ARG A 1 93 ? 10.498 4.409 -14.157 1.00 93.88 93 ARG A CA 1
ATOM 785 C C . ARG A 1 93 ? 10.161 3.193 -15.026 1.00 93.88 93 ARG A C 1
ATOM 787 O O . ARG A 1 93 ? 11.032 2.647 -15.700 1.00 93.88 93 ARG A O 1
ATOM 794 N N . ALA A 1 94 ? 8.916 2.723 -14.997 1.00 94.19 94 ALA A N 1
ATOM 795 C CA . ALA A 1 94 ? 8.492 1.611 -15.844 1.00 94.19 94 ALA A CA 1
ATOM 796 C C . ALA A 1 94 ? 8.472 2.012 -17.327 1.00 94.19 94 ALA A C 1
ATOM 798 O O . ALA A 1 94 ? 8.883 1.228 -18.187 1.00 94.19 94 ALA A O 1
ATOM 799 N N . GLU A 1 95 ? 8.032 3.234 -17.627 1.00 94.94 95 GLU A N 1
ATOM 800 C CA . GLU A 1 95 ? 7.999 3.762 -18.985 1.00 94.94 95 GLU A CA 1
ATOM 801 C C . GLU A 1 95 ? 9.408 3.957 -19.557 1.00 94.94 95 GLU A C 1
ATOM 803 O O . GLU A 1 95 ? 9.685 3.485 -20.664 1.00 94.94 95 GLU A O 1
ATOM 808 N N . THR A 1 96 ? 10.326 4.556 -18.789 1.00 90.38 96 THR A N 1
ATOM 809 C CA . THR A 1 96 ? 11.732 4.704 -19.201 1.00 90.38 96 THR A CA 1
ATOM 810 C C . THR A 1 96 ? 12.381 3.343 -19.427 1.00 90.38 96 THR A C 1
ATOM 812 O O . THR A 1 96 ? 12.980 3.112 -20.476 1.00 90.38 96 THR A O 1
ATOM 815 N N . ARG A 1 97 ? 12.159 2.369 -18.533 1.00 90.12 97 ARG A N 1
ATOM 816 C CA . ARG A 1 97 ? 12.634 0.990 -18.724 1.00 90.12 97 ARG A CA 1
ATOM 817 C C . ARG A 1 97 ? 12.094 0.364 -20.011 1.00 90.12 97 ARG A C 1
ATOM 819 O O . ARG A 1 97 ? 12.830 -0.337 -20.705 1.00 90.12 97 ARG A O 1
ATOM 826 N N . ARG A 1 98 ? 10.821 0.596 -20.348 1.00 91.06 98 ARG A N 1
ATOM 827 C CA . ARG A 1 98 ? 10.205 0.070 -21.578 1.00 91.06 98 ARG A CA 1
ATOM 828 C C . ARG A 1 98 ? 10.817 0.709 -22.826 1.00 91.06 98 ARG A C 1
ATOM 830 O O . ARG A 1 98 ? 11.101 -0.016 -23.780 1.00 91.06 98 ARG A O 1
ATOM 837 N N . LYS A 1 99 ? 11.043 2.026 -22.815 1.00 89.12 99 LYS A N 1
ATOM 838 C CA . LYS A 1 99 ? 11.728 2.762 -23.893 1.00 89.12 99 LYS A CA 1
ATOM 839 C C . LYS A 1 99 ? 13.163 2.253 -24.076 1.00 89.12 99 LYS A C 1
ATOM 841 O O . LYS A 1 99 ? 13.519 1.845 -25.180 1.00 89.12 99 LYS A O 1
ATOM 846 N N . ASN A 1 100 ? 13.918 2.119 -22.986 1.00 86.00 100 ASN A N 1
ATOM 847 C CA . ASN A 1 100 ? 15.298 1.628 -23.010 1.00 86.00 100 ASN A CA 1
ATOM 848 C C . ASN A 1 100 ? 15.381 0.178 -23.501 1.00 86.00 100 ASN A C 1
ATOM 850 O O . ASN A 1 100 ? 16.219 -0.140 -24.340 1.00 86.00 100 ASN A O 1
ATOM 854 N N . LYS A 1 101 ? 14.461 -0.700 -23.073 1.00 88.44 101 LYS A N 1
ATOM 855 C CA . LYS A 1 101 ? 14.397 -2.085 -23.569 1.00 88.44 101 LYS A CA 1
ATOM 856 C C . LYS A 1 101 ? 14.188 -2.139 -25.086 1.00 88.44 101 LYS A C 1
ATOM 858 O O . LYS A 1 101 ? 14.833 -2.939 -25.757 1.00 88.44 101 LYS A O 1
ATOM 863 N N . LYS A 1 102 ? 13.305 -1.292 -25.628 1.00 87.88 102 LYS A N 1
ATOM 864 C CA . LYS A 1 102 ? 13.078 -1.203 -27.079 1.00 87.88 102 LYS A CA 1
ATOM 865 C C . LYS A 1 102 ? 14.306 -0.670 -27.816 1.00 87.88 102 LYS A C 1
ATOM 867 O O . LYS A 1 102 ? 14.623 -1.187 -28.878 1.00 87.88 102 LYS A O 1
ATOM 872 N N . ALA A 1 103 ? 14.986 0.337 -27.268 1.00 84.69 103 ALA A N 1
ATOM 873 C CA . ALA A 1 103 ? 16.168 0.934 -27.887 1.00 84.69 103 ALA A CA 1
ATOM 874 C C . ALA A 1 103 ? 17.362 -0.037 -27.920 1.00 84.69 103 ALA A C 1
ATOM 876 O O . ALA A 1 103 ? 17.950 -0.240 -28.978 1.00 84.69 103 ALA A O 1
ATOM 877 N N . VAL A 1 104 ? 17.661 -0.696 -26.795 1.00 83.88 104 VAL A N 1
ATOM 878 C CA . VAL A 1 104 ? 18.770 -1.662 -26.665 1.00 83.88 104 VAL A CA 1
ATOM 879 C C . VAL A 1 104 ? 18.506 -2.958 -27.442 1.00 83.88 104 VAL A C 1
ATOM 881 O O . VAL A 1 104 ? 19.443 -3.635 -27.855 1.00 83.88 104 VAL A O 1
ATOM 884 N N . GLY A 1 105 ? 17.236 -3.309 -27.666 1.00 85.31 105 GLY A N 1
ATOM 885 C CA . GLY A 1 105 ? 16.848 -4.477 -28.458 1.00 85.31 105 GLY A CA 1
ATOM 886 C C . GLY A 1 105 ? 17.008 -4.313 -29.974 1.00 85.31 105 GLY A C 1
ATOM 887 O O . GLY A 1 105 ? 16.863 -5.301 -30.692 1.00 85.31 105 GLY A O 1
ATOM 888 N N . LYS A 1 106 ? 17.290 -3.101 -30.477 1.00 86.94 106 LYS A N 1
ATOM 889 C CA . LYS A 1 106 ? 17.504 -2.867 -31.912 1.00 86.94 106 LYS A CA 1
ATOM 890 C C . LYS A 1 106 ? 18.808 -3.521 -32.371 1.00 86.94 106 LYS A C 1
ATOM 892 O O . LYS A 1 106 ? 19.828 -3.451 -31.684 1.00 86.94 106 LYS A O 1
ATOM 897 N N . LYS A 1 107 ? 18.775 -4.130 -33.555 1.00 91.25 107 LYS A N 1
ATOM 898 C CA . LYS A 1 107 ? 19.919 -4.793 -34.188 1.00 91.25 107 LYS A CA 1
ATOM 899 C C . LYS A 1 107 ? 20.229 -4.139 -35.532 1.00 91.25 107 LYS A C 1
ATOM 901 O O . LYS A 1 107 ? 19.342 -3.562 -36.156 1.00 91.25 107 LYS A O 1
ATOM 906 N N . THR A 1 108 ? 21.484 -4.211 -35.956 1.00 88.31 108 THR A N 1
ATOM 907 C CA . THR A 1 108 ? 21.913 -3.826 -37.303 1.00 88.31 108 THR A CA 1
ATOM 908 C C . THR A 1 108 ? 21.452 -4.869 -38.325 1.00 88.31 108 THR A C 1
ATOM 910 O O . THR A 1 108 ? 21.014 -5.956 -37.947 1.00 88.31 108 THR A O 1
ATOM 913 N N . SER A 1 109 ? 21.578 -4.567 -39.621 1.00 90.19 109 SER A N 1
ATOM 914 C CA . SER A 1 109 ? 21.219 -5.492 -40.713 1.00 90.19 109 SER A CA 1
ATOM 915 C C . SER A 1 109 ? 21.872 -6.882 -40.569 1.00 90.19 109 SER A C 1
ATOM 917 O O . SER A 1 109 ? 21.240 -7.901 -40.821 1.00 90.19 109 SER A O 1
ATOM 919 N N . ARG A 1 110 ? 23.104 -6.945 -40.039 1.00 91.75 110 ARG A N 1
ATOM 920 C CA . ARG A 1 110 ? 23.839 -8.198 -39.771 1.00 91.75 110 ARG A CA 1
ATOM 921 C C . ARG A 1 110 ? 23.525 -8.845 -38.410 1.00 91.75 110 ARG A C 1
ATOM 923 O O . ARG A 1 110 ? 24.205 -9.777 -38.002 1.00 91.75 110 ARG A O 1
ATOM 930 N N . GLY A 1 111 ? 22.540 -8.336 -37.669 1.00 87.12 111 GLY A N 1
ATOM 931 C CA . GLY A 1 111 ? 22.092 -8.904 -36.393 1.00 87.12 111 GLY A CA 1
ATOM 932 C C . GLY A 1 111 ? 22.907 -8.499 -35.157 1.00 87.12 111 GLY A C 1
ATOM 933 O O . GLY A 1 111 ? 22.546 -8.892 -34.044 1.00 87.12 111 GLY A O 1
ATOM 934 N N . GLN A 1 112 ? 23.959 -7.688 -35.310 1.00 88.62 112 GLN A N 1
ATOM 935 C CA . GLN A 1 112 ? 24.713 -7.145 -34.176 1.00 88.62 112 GLN A CA 1
ATOM 936 C C . GLN A 1 112 ? 23.851 -6.137 -33.400 1.00 88.62 112 GLN A C 1
ATOM 938 O O . GLN A 1 112 ? 23.066 -5.410 -34.011 1.00 88.62 112 GLN A O 1
ATOM 943 N N . PRO A 1 113 ? 23.960 -6.056 -32.065 1.00 88.06 113 PRO A N 1
ATOM 944 C CA . PRO A 1 113 ? 23.235 -5.049 -31.298 1.00 88.06 113 PRO A CA 1
ATOM 945 C C . PRO A 1 113 ? 23.643 -3.640 -31.743 1.00 88.06 113 PRO A C 1
ATOM 947 O O . PRO A 1 113 ? 24.828 -3.354 -31.906 1.00 8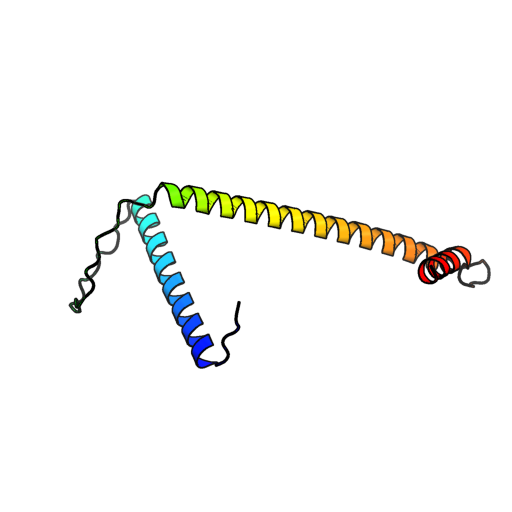8.06 113 PRO A O 1
ATOM 950 N N . LEU A 1 114 ? 22.663 -2.754 -31.931 1.00 87.19 114 LEU A N 1
ATOM 951 C CA . LEU A 1 114 ? 22.925 -1.372 -32.323 1.00 87.19 114 LEU A CA 1
ATOM 952 C C . LEU A 1 114 ? 23.698 -0.673 -31.191 1.00 87.19 114 LEU A C 1
ATOM 954 O O . LEU A 1 114 ? 23.209 -0.582 -30.065 1.00 87.19 114 LEU A O 1
ATOM 958 N N . MET A 1 115 ? 24.921 -0.219 -31.480 1.00 80.31 115 MET A N 1
ATOM 959 C CA . MET A 1 115 ? 25.852 0.272 -30.456 1.00 80.31 115 MET A CA 1
ATOM 960 C C . MET A 1 115 ? 25.470 1.635 -29.875 1.00 80.31 115 MET A C 1
ATOM 962 O O . MET A 1 115 ? 25.642 1.833 -28.677 1.00 80.31 115 MET A O 1
ATOM 966 N N . ALA A 1 116 ? 24.897 2.548 -30.666 1.00 77.19 116 ALA A N 1
ATOM 967 C CA . ALA A 1 116 ? 24.627 3.921 -30.224 1.00 77.19 116 ALA A CA 1
ATOM 968 C C . ALA A 1 116 ? 23.778 4.015 -28.929 1.00 77.19 116 ALA A C 1
ATOM 970 O O . ALA A 1 116 ? 24.247 4.630 -27.976 1.00 77.19 116 ALA A O 1
ATOM 971 N N . PRO A 1 117 ? 22.620 3.331 -28.789 1.00 78.62 117 PRO A N 1
ATOM 972 C CA . PRO A 1 117 ? 21.864 3.323 -27.528 1.00 78.62 117 PRO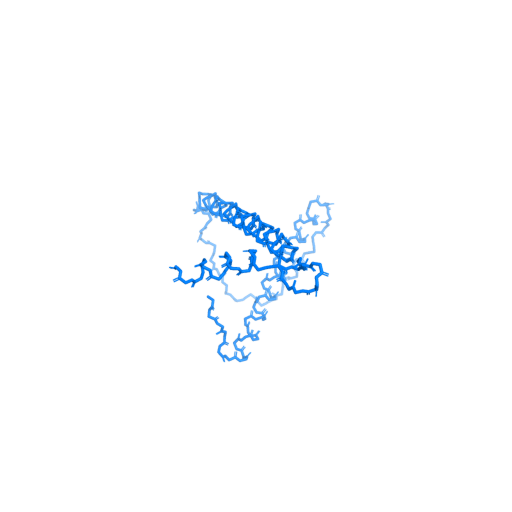 A CA 1
ATOM 973 C C . PRO A 1 117 ? 22.602 2.677 -26.347 1.00 78.62 117 PRO A C 1
ATOM 975 O O . PRO A 1 117 ? 22.255 2.910 -25.193 1.00 78.62 117 PRO A O 1
ATOM 978 N N . ARG A 1 118 ? 23.576 1.803 -26.624 1.00 77.81 118 ARG A N 1
ATOM 979 C CA . ARG A 1 118 ? 24.294 1.026 -25.609 1.00 77.81 118 ARG A CA 1
ATOM 980 C C . ARG A 1 118 ? 25.522 1.767 -25.087 1.00 77.81 118 ARG A C 1
ATOM 982 O O . ARG A 1 118 ? 25.802 1.657 -23.900 1.00 77.81 118 ARG A O 1
ATOM 989 N N . ILE A 1 119 ? 26.188 2.538 -25.950 1.00 78.69 119 ILE A N 1
ATOM 990 C CA . ILE A 1 119 ? 27.293 3.434 -25.593 1.00 78.69 119 ILE A CA 1
ATOM 991 C C . ILE A 1 119 ? 26.783 4.555 -24.681 1.00 78.69 119 ILE A C 1
ATOM 993 O O . ILE A 1 119 ? 27.368 4.757 -23.626 1.00 78.69 119 ILE A O 1
ATOM 997 N N . SER A 1 120 ? 25.658 5.209 -24.999 1.00 78.06 120 SER A N 1
ATOM 998 C CA . SER A 1 120 ? 25.099 6.280 -24.152 1.00 78.06 120 SER A CA 1
ATOM 999 C C . SER A 1 120 ? 24.822 5.814 -22.716 1.00 78.06 120 SER A C 1
ATOM 1001 O O . SER A 1 120 ? 25.252 6.458 -21.768 1.00 78.06 120 SER A O 1
ATOM 1003 N N . CYS A 1 121 ? 24.209 4.635 -22.541 1.00 74.25 121 CYS A N 1
ATOM 1004 C CA . CYS A 1 121 ? 24.004 4.044 -21.211 1.00 74.25 121 CYS A CA 1
ATOM 1005 C C . CYS A 1 121 ? 25.300 3.616 -20.501 1.00 74.25 121 CYS A C 1
ATOM 1007 O O . CYS A 1 121 ? 25.262 3.346 -19.300 1.00 74.25 121 CYS A O 1
ATOM 1009 N N . LEU A 1 122 ? 26.401 3.423 -21.234 1.00 79.50 122 LEU A N 1
ATOM 1010 C CA . LEU A 1 122 ? 27.705 3.107 -20.654 1.00 79.50 122 LEU A CA 1
ATOM 1011 C C . LEU A 1 122 ? 28.384 4.386 -20.150 1.00 79.50 122 LEU A C 1
ATOM 1013 O O . LEU A 1 122 ? 28.915 4.382 -19.048 1.00 79.50 122 LEU A O 1
ATOM 1017 N N . LEU A 1 123 ? 28.308 5.466 -20.934 1.00 82.75 123 LEU A N 1
ATOM 1018 C CA . LEU A 1 123 ? 28.859 6.780 -20.598 1.00 82.75 123 LEU A CA 1
ATOM 1019 C C . LEU A 1 123 ? 28.176 7.384 -19.359 1.00 82.75 123 LEU A C 1
ATOM 1021 O O . LEU A 1 123 ? 28.872 7.776 -18.434 1.00 82.75 123 LEU A O 1
ATOM 1025 N N . GLU A 1 124 ? 26.841 7.309 -19.266 1.00 79.88 124 GLU A N 1
ATOM 1026 C CA . GLU A 1 124 ? 26.057 7.748 -18.087 1.00 79.88 124 GLU A CA 1
ATOM 1027 C C . GLU A 1 124 ? 26.436 7.052 -16.761 1.00 79.88 124 GLU A C 1
ATOM 1029 O O . GLU A 1 124 ? 25.977 7.465 -15.702 1.00 79.88 124 GLU A O 1
ATOM 1034 N N . LYS A 1 125 ? 27.172 5.934 -16.804 1.00 78.19 125 LYS A N 1
ATOM 1035 C CA . LYS A 1 125 ? 27.596 5.175 -15.612 1.00 78.19 125 LYS A CA 1
ATOM 1036 C C . LYS A 1 125 ? 29.056 5.397 -15.232 1.00 78.19 125 LYS A C 1
ATOM 1038 O O . LYS A 1 125 ? 29.481 4.875 -14.203 1.00 78.19 125 LYS A O 1
ATOM 1043 N N . ILE A 1 126 ? 29.824 6.012 -16.127 1.00 84.56 126 ILE A N 1
ATOM 1044 C CA . ILE A 1 126 ? 31.244 6.313 -15.934 1.00 84.56 126 ILE A CA 1
ATOM 1045 C C . ILE A 1 126 ? 31.402 7.734 -15.374 1.00 84.56 126 ILE A C 1
ATOM 1047 O O . ILE A 1 126 ? 32.345 7.967 -14.623 1.00 84.56 126 ILE A O 1
ATOM 1051 N N . GLU A 1 127 ? 30.478 8.640 -15.711 1.00 59.00 127 GLU A N 1
ATOM 1052 C CA . GLU A 1 127 ? 30.266 9.921 -15.016 1.00 59.00 127 GLU A CA 1
ATOM 1053 C C . GLU A 1 127 ? 29.645 9.727 -13.623 1.00 59.00 127 GLU A C 1
ATOM 1055 O O . GLU A 1 127 ? 30.048 10.474 -12.703 1.00 59.00 127 GLU A O 1
#

pLDDT: mean 79.03, std 16.06, range [43.09, 95.94]

Foldseek 3Di:
DDDDPDPVVVVVVVVVVVVVVVVVVLVVVQVVCVVVVHDDDDDDPDPPDDDDDDPDDPPPPPVVVVVVVVVVVVVVVVVVVVVVVVVVVVVVVVVVVVVLCVQQCDADPVRHGDCPSVVVVVVVVVD

InterPro domains:
  IPR013730 Fyv7/TAP26 [PF08524] (6-127)

Secondary structure (DSSP, 8-state):
-PPPSSHHHHHHHHHHHHHHHHHHHHHHHHHHHHHTTPPPPP----S-----------SS-SHHHHHHHHHHH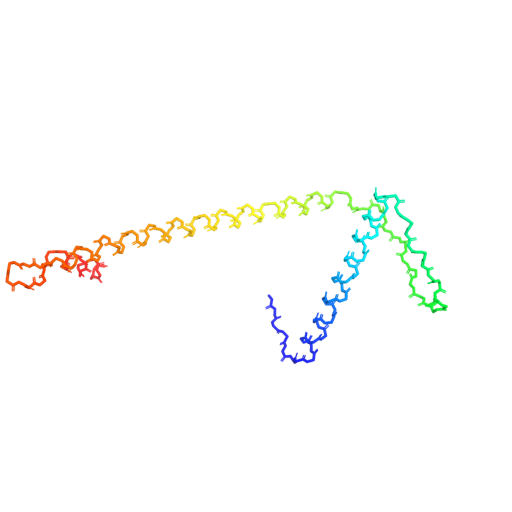HHHHHHHHHHHHHHHHHHHHHHHHHHHHHHHT-B-TTSPBPSHHHHHHHHTTT-

Organism: NCBI:txid1344418

Solvent-accessible surface area (backbone atoms only — not comparable to full-atom values): 7796 Å² total; per-residue (Å²): 136,84,74,68,90,45,75,66,55,46,51,51,52,49,51,53,52,51,52,52,49,52,52,50,51,54,54,52,51,52,56,48,32,59,72,71,72,43,85,71,82,78,79,78,82,67,87,81,82,75,88,79,90,82,92,78,82,92,81,86,63,71,73,60,51,54,57,52,50,49,57,48,49,54,54,49,51,52,51,51,50,54,49,52,50,52,51,48,52,52,50,53,53,51,50,52,50,52,53,50,52,59,52,53,66,36,53,43,98,87,64,47,67,41,53,70,64,49,50,55,64,49,52,73,70,74,110

Sequence (127 aa):
NRRPHNRYEAKRQQIQSSLTTKARLKKQYFKLLEKEGLKVPERKKDVFSNNKSLNSGKEKTKGTKNMQQEKQREKLEQQQQQQKEKQHQRKARAETRRKNKKAVGKKTSRGQPLMAPRISCLLEKIE

Mean predicted aligned error: 17.58 Å

Radius of gyration: 30.75 Å; Cα contacts (8 Å, |Δi|>4): 23; chains: 1; bounding box: 67×37×85 Å